Protein AF-A0A1M3LXD7-F1 (afdb_monomer_lite)

Radius of gyration: 23.56 Å; chains: 1; bounding box: 54×61×63 Å

Secondary structure (DSSP, 8-state):
------------S------------------GGG-------SEEEEEEE-TTS-EEEEEE-S-S-HHHHHHHHHHH-TT-EEEEEEEEE-TTS-EEEEEEES--TT--

Sequence (108 aa):
MDAATSIDRRRGDGARRSQMRRRVVQASTVDPRTISLELEPDAYRVYFHDADGASDEWRLTEAASVVECLEWADRHADDRTYVLYVEIPRAGGERLLARLSGTDPNET

Structure (mmCIF, N/CA/C/O backbone):
data_AF-A0A1M3LXD7-F1
#
_entry.id   AF-A0A1M3LXD7-F1
#
loop_
_atom_site.group_PDB
_atom_site.id
_atom_site.type_symbol
_atom_site.label_atom_id
_atom_site.label_alt_id
_atom_site.label_comp_id
_atom_site.label_asym_id
_atom_site.label_entity_id
_atom_site.label_seq_id
_atom_site.pdbx_PDB_ins_code
_atom_site.Cartn_x
_atom_site.Cartn_y
_atom_site.Cartn_z
_atom_site.occupancy
_atom_site.B_iso_or_equiv
_atom_site.auth_seq_id
_atom_site.auth_comp_id
_atom_site.auth_asym_id
_atom_site.auth_atom_id
_atom_site.pdbx_PDB_model_num
ATOM 1 N N . MET A 1 1 ? 43.489 -46.359 -42.164 1.00 38.56 1 MET A N 1
ATOM 2 C CA . MET A 1 1 ? 43.754 -44.980 -42.612 1.00 38.56 1 MET A CA 1
ATOM 3 C C . MET A 1 1 ? 42.409 -44.412 -43.026 1.00 38.56 1 MET A C 1
ATOM 5 O O . MET A 1 1 ? 41.908 -44.839 -44.051 1.00 38.56 1 MET A O 1
ATOM 9 N N . ASP A 1 2 ? 41.673 -43.632 -42.241 1.00 39.00 2 ASP A N 1
ATOM 10 C CA . ASP A 1 2 ? 41.942 -42.968 -40.963 1.00 39.00 2 ASP A CA 1
ATOM 11 C C . ASP A 1 2 ? 40.668 -42.896 -40.098 1.00 39.00 2 ASP A C 1
ATOM 13 O O . ASP A 1 2 ? 39.553 -43.084 -40.582 1.00 39.00 2 ASP A O 1
ATOM 17 N N . ALA A 1 3 ? 40.890 -42.707 -38.796 1.00 38.16 3 ALA A N 1
ATOM 18 C CA . ALA A 1 3 ? 39.962 -42.812 -37.668 1.00 38.16 3 ALA A CA 1
ATOM 19 C C . ALA A 1 3 ? 38.980 -41.614 -37.557 1.00 38.16 3 ALA A C 1
ATOM 21 O O . ALA A 1 3 ? 39.299 -40.505 -37.964 1.00 38.16 3 ALA A O 1
ATOM 22 N N . ALA A 1 4 ? 37.716 -41.840 -37.180 1.00 36.59 4 ALA A N 1
ATOM 23 C CA . ALA A 1 4 ? 37.120 -41.630 -35.844 1.00 36.59 4 ALA A CA 1
ATOM 24 C C . ALA A 1 4 ? 37.066 -40.176 -35.317 1.00 36.59 4 ALA A C 1
ATOM 26 O O . ALA A 1 4 ? 38.104 -39.552 -35.124 1.00 36.59 4 ALA A O 1
ATOM 27 N N . THR A 1 5 ? 35.858 -39.726 -34.927 1.00 37.28 5 THR A N 1
ATOM 28 C CA . THR A 1 5 ? 35.503 -39.126 -33.608 1.00 37.28 5 THR A CA 1
ATOM 29 C C . THR A 1 5 ? 34.421 -38.037 -33.709 1.00 37.28 5 THR A C 1
ATOM 31 O O . THR A 1 5 ? 34.648 -36.965 -34.253 1.00 37.28 5 THR A O 1
ATOM 34 N N . SER A 1 6 ? 33.246 -38.361 -33.149 1.00 37.50 6 SER A N 1
ATOM 35 C CA . SER A 1 6 ? 32.438 -37.597 -32.175 1.00 37.50 6 SER A CA 1
ATOM 36 C C . SER A 1 6 ? 32.514 -36.061 -32.170 1.00 37.50 6 SER A C 1
ATOM 38 O O . SER A 1 6 ? 33.590 -35.491 -32.041 1.00 37.50 6 SER A O 1
ATOM 40 N N . ILE A 1 7 ? 31.350 -35.401 -32.116 1.00 50.94 7 ILE A N 1
ATOM 41 C CA . ILE A 1 7 ? 30.905 -34.665 -30.914 1.00 50.94 7 ILE A CA 1
ATOM 42 C C . ILE A 1 7 ? 29.471 -34.153 -31.140 1.00 50.94 7 ILE A C 1
ATOM 44 O O . ILE A 1 7 ? 29.198 -33.266 -31.946 1.00 50.94 7 ILE A O 1
ATOM 48 N N . ASP A 1 8 ? 28.565 -34.755 -30.374 1.00 48.03 8 ASP A N 1
ATOM 49 C CA . ASP A 1 8 ? 27.266 -34.225 -29.974 1.00 48.03 8 ASP A CA 1
ATOM 50 C C . ASP A 1 8 ? 27.431 -32.854 -29.300 1.00 48.03 8 ASP A C 1
ATOM 52 O O . ASP A 1 8 ? 28.207 -32.706 -28.354 1.00 48.03 8 ASP A O 1
ATOM 56 N N . ARG A 1 9 ? 26.680 -31.849 -29.758 1.00 46.03 9 ARG A N 1
ATOM 57 C CA . ARG A 1 9 ? 26.393 -30.640 -28.975 1.00 46.03 9 ARG A CA 1
ATOM 58 C C . ARG A 1 9 ? 24.926 -30.267 -29.118 1.00 46.03 9 ARG A C 1
ATOM 60 O O . ARG A 1 9 ? 24.569 -29.270 -29.738 1.00 46.03 9 ARG A O 1
ATOM 67 N N . ARG A 1 10 ? 24.065 -31.029 -28.443 1.00 46.78 10 ARG A N 1
ATOM 68 C CA . ARG A 1 10 ? 22.928 -30.412 -27.750 1.00 46.78 10 ARG A CA 1
ATOM 69 C C . ARG A 1 10 ? 23.460 -29.404 -26.727 1.00 46.78 10 ARG A C 1
ATOM 71 O O . ARG A 1 10 ? 24.249 -29.790 -25.870 1.00 46.78 10 ARG A O 1
ATOM 78 N N . ARG A 1 11 ? 22.967 -28.164 -26.773 1.00 42.03 11 ARG A N 1
ATOM 79 C CA . ARG A 1 11 ? 22.537 -27.322 -25.630 1.00 42.03 11 ARG A CA 1
ATOM 80 C C . ARG A 1 11 ? 22.683 -25.843 -25.966 1.00 42.03 11 ARG A C 1
ATOM 82 O O . ARG A 1 11 ? 23.785 -25.339 -26.139 1.00 42.03 11 ARG A O 1
ATOM 89 N N . GLY A 1 12 ? 21.552 -25.156 -25.927 1.00 39.38 12 GLY A N 1
ATOM 90 C CA . GLY A 1 12 ? 21.479 -23.704 -25.822 1.00 39.38 12 GLY A CA 1
ATOM 91 C C . GLY A 1 12 ? 20.072 -23.208 -25.508 1.00 39.38 12 GLY A C 1
ATOM 92 O O . GLY A 1 12 ? 19.783 -22.052 -25.761 1.00 39.38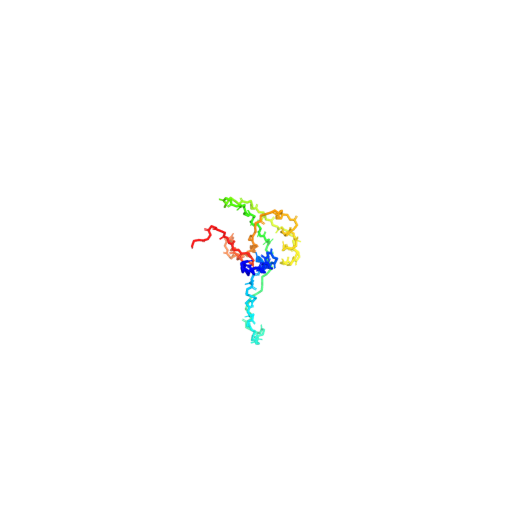 12 GLY A O 1
ATOM 93 N N . ASP A 1 13 ? 19.202 -24.076 -24.990 1.00 49.47 13 ASP A N 1
ATOM 94 C CA . ASP A 1 13 ? 17.850 -23.726 -24.569 1.00 49.47 13 ASP A CA 1
ATOM 95 C C . ASP A 1 13 ? 17.742 -24.158 -23.103 1.00 49.47 13 ASP A C 1
ATOM 97 O O . ASP A 1 13 ? 17.786 -25.351 -22.794 1.00 49.47 13 ASP A O 1
ATOM 101 N N . GLY A 1 14 ? 17.789 -23.198 -22.176 1.00 44.56 14 GLY A N 1
ATOM 102 C CA . GLY A 1 14 ? 17.807 -23.491 -20.738 1.00 44.56 14 GLY A CA 1
ATOM 103 C C . GLY A 1 14 ? 18.894 -22.783 -19.936 1.00 44.56 14 GLY A C 1
ATOM 104 O O . GLY A 1 14 ? 19.658 -23.432 -19.232 1.00 44.56 14 GLY A O 1
ATOM 105 N N . ALA A 1 15 ? 18.966 -21.455 -19.989 1.00 45.06 15 ALA A N 1
ATOM 106 C CA . ALA A 1 15 ? 19.701 -20.687 -18.986 1.00 45.06 15 ALA A CA 1
ATOM 107 C C . ALA A 1 15 ? 19.154 -19.260 -18.918 1.00 45.06 15 ALA A C 1
ATOM 109 O O . ALA A 1 15 ? 19.715 -18.365 -19.535 1.00 45.06 15 ALA A O 1
ATOM 110 N N . ARG A 1 16 ? 18.029 -19.079 -18.208 1.00 48.31 16 ARG A N 1
ATOM 111 C CA . ARG A 1 16 ? 17.611 -17.815 -17.549 1.00 48.31 16 ARG A CA 1
ATOM 112 C C . ARG A 1 16 ? 16.256 -17.880 -16.838 1.00 48.31 16 ARG A C 1
ATOM 114 O O . ARG A 1 16 ? 15.796 -16.869 -16.322 1.00 48.31 16 ARG A O 1
ATOM 121 N N . ARG A 1 17 ? 15.664 -19.068 -16.657 1.00 48.16 17 ARG A N 1
ATOM 122 C CA . ARG A 1 17 ? 14.786 -19.293 -15.499 1.00 48.16 17 ARG A CA 1
ATOM 123 C C . ARG A 1 17 ? 15.659 -19.305 -14.249 1.00 48.16 17 ARG A C 1
ATOM 125 O O . ARG A 1 17 ? 15.991 -20.365 -13.728 1.00 48.16 17 ARG A O 1
ATOM 132 N N . SER A 1 18 ? 16.100 -18.114 -13.838 1.00 53.50 18 SER A N 1
ATOM 133 C CA . SER A 1 18 ? 16.620 -17.875 -12.502 1.00 53.50 18 SER A CA 1
ATOM 134 C C . SER A 1 18 ? 15.613 -18.519 -11.563 1.00 53.50 18 SER A C 1
ATOM 136 O O . SER A 1 18 ? 14.432 -18.166 -11.578 1.00 53.50 18 SER A O 1
ATOM 138 N N . GLN A 1 19 ? 16.038 -19.566 -10.858 1.00 55.19 19 GLN A N 1
ATOM 139 C CA . GLN A 1 19 ? 15.270 -20.129 -9.763 1.00 55.19 19 GLN A CA 1
ATOM 140 C C . GLN A 1 19 ? 15.140 -19.010 -8.735 1.00 55.19 19 GLN A C 1
ATOM 142 O O . GLN A 1 19 ? 15.960 -18.896 -7.827 1.00 55.19 19 GLN A O 1
ATOM 147 N N . MET A 1 20 ? 14.120 -18.168 -8.888 1.00 58.34 20 MET A N 1
ATOM 148 C CA . MET A 1 20 ? 13.606 -17.346 -7.814 1.00 58.34 20 MET A CA 1
ATOM 149 C C . MET A 1 20 ? 13.202 -18.354 -6.750 1.00 58.34 20 MET A C 1
ATOM 151 O O . MET A 1 20 ? 12.176 -19.026 -6.871 1.00 58.34 20 MET A O 1
ATOM 155 N N . ARG A 1 21 ? 14.098 -18.596 -5.786 1.00 65.56 21 ARG A N 1
ATOM 156 C CA . ARG A 1 21 ? 13.819 -19.492 -4.674 1.00 65.56 21 ARG A CA 1
ATOM 157 C C . ARG A 1 21 ? 12.633 -18.878 -3.970 1.00 65.56 21 ARG A C 1
ATOM 159 O O . ARG A 1 21 ? 12.782 -17.886 -3.264 1.00 65.56 21 ARG A O 1
ATOM 166 N N . ARG A 1 22 ? 11.451 -19.433 -4.235 1.00 66.44 22 ARG A N 1
ATOM 167 C CA . ARG A 1 22 ? 10.216 -19.030 -3.583 1.00 66.44 22 ARG A CA 1
ATOM 168 C C . ARG A 1 22 ? 10.478 -19.232 -2.098 1.00 66.44 22 ARG A C 1
ATOM 170 O O . ARG A 1 22 ? 10.606 -20.370 -1.646 1.00 66.44 22 ARG A O 1
ATOM 177 N N . ARG A 1 23 ? 10.706 -18.132 -1.375 1.00 80.25 23 ARG A N 1
ATOM 178 C CA . ARG A 1 23 ? 10.881 -18.185 0.074 1.00 80.25 23 ARG A CA 1
ATOM 179 C C . ARG A 1 23 ? 9.640 -18.872 0.628 1.00 80.25 23 ARG A C 1
ATOM 181 O O . ARG A 1 23 ? 8.521 -18.538 0.239 1.00 80.25 23 ARG A O 1
ATOM 188 N N . VAL A 1 24 ? 9.847 -19.871 1.478 1.00 86.94 24 VAL A N 1
ATOM 189 C CA . VAL A 1 24 ? 8.735 -20.541 2.147 1.00 86.94 24 VAL A CA 1
ATOM 190 C C . VAL A 1 24 ? 8.218 -19.575 3.202 1.00 86.94 24 VAL A C 1
ATOM 192 O O . VAL A 1 24 ? 8.915 -19.302 4.180 1.00 86.94 24 VAL A O 1
ATOM 195 N N . VAL A 1 25 ? 7.019 -19.041 2.981 1.00 90.19 25 VAL A N 1
ATOM 196 C CA . VAL A 1 25 ? 6.309 -18.241 3.982 1.00 90.19 25 VAL A CA 1
ATOM 197 C C . VAL A 1 25 ? 6.068 -19.125 5.204 1.00 90.19 25 VAL A C 1
ATOM 199 O O . VAL A 1 25 ? 5.559 -20.236 5.071 1.00 90.19 25 VAL A O 1
ATOM 202 N N . GLN A 1 26 ? 6.472 -18.647 6.378 1.00 93.69 26 GLN A N 1
ATOM 203 C CA . GLN A 1 26 ? 6.197 -19.312 7.650 1.00 93.69 26 GLN A CA 1
ATOM 204 C C . GLN A 1 26 ? 4.911 -18.736 8.237 1.00 93.69 26 GLN A C 1
ATOM 206 O O . GLN A 1 26 ? 4.718 -17.522 8.208 1.00 93.69 26 GLN A O 1
ATOM 211 N N . ALA A 1 27 ? 4.043 -19.599 8.759 1.00 93.81 27 ALA A N 1
ATOM 212 C CA . ALA A 1 27 ? 2.751 -19.206 9.308 1.00 93.81 27 ALA A CA 1
ATOM 213 C C . ALA A 1 27 ? 2.554 -19.780 10.716 1.00 93.81 27 ALA A C 1
ATOM 215 O O . ALA A 1 27 ? 2.905 -20.931 10.980 1.00 93.81 27 ALA A O 1
ATOM 216 N N . SER A 1 28 ? 1.957 -18.983 11.600 1.00 95.44 28 SER A N 1
ATOM 217 C CA . SER A 1 28 ? 1.503 -19.374 12.936 1.00 95.44 28 SER A CA 1
ATOM 218 C C . SER A 1 28 ? 0.143 -18.735 13.228 1.00 95.44 28 SER A C 1
ATOM 220 O O . SER A 1 28 ? -0.233 -17.734 12.617 1.00 95.44 28 SER A O 1
ATOM 222 N N . THR A 1 29 ? -0.621 -19.323 14.148 1.00 96.19 29 THR A N 1
ATOM 223 C CA . THR A 1 29 ? -1.886 -18.737 14.611 1.00 96.19 29 THR A CA 1
ATOM 224 C C . THR A 1 29 ? -1.624 -17.531 15.510 1.00 96.19 29 THR A C 1
ATOM 226 O O . THR A 1 29 ? -0.683 -17.552 16.304 1.00 96.19 29 THR A O 1
ATOM 229 N N . VAL A 1 30 ? -2.494 -16.524 15.443 1.00 94.44 30 VAL A N 1
ATOM 230 C CA . VAL A 1 30 ? -2.460 -15.322 16.291 1.00 94.44 30 VAL A CA 1
ATOM 231 C C . VAL A 1 30 ? -3.792 -15.160 17.028 1.00 94.44 30 VAL A C 1
ATOM 233 O O . VAL A 1 30 ? -4.835 -15.540 16.494 1.00 94.44 30 VAL A O 1
ATOM 236 N N . ASP A 1 31 ? -3.773 -14.618 18.250 1.00 93.88 31 ASP A N 1
ATOM 237 C CA . ASP A 1 31 ? -5.003 -14.211 18.9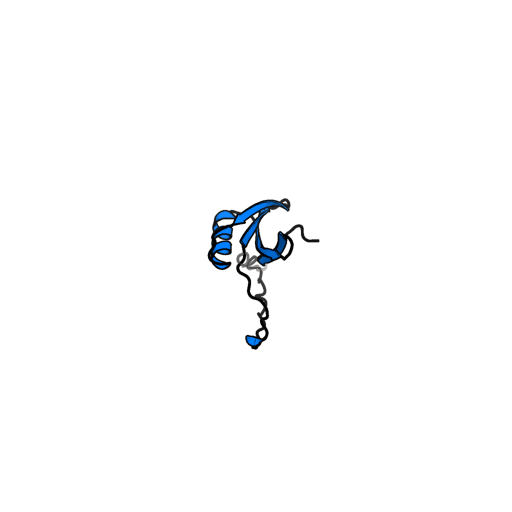44 1.00 93.88 31 ASP A CA 1
ATOM 238 C C . ASP A 1 31 ? -5.397 -12.811 18.449 1.00 93.88 31 ASP A C 1
ATOM 240 O O . ASP A 1 31 ? -4.654 -11.864 18.697 1.00 93.88 31 ASP A O 1
ATOM 244 N N . PRO A 1 32 ? -6.545 -12.627 17.772 1.00 90.25 32 PRO A N 1
ATOM 245 C CA . PRO A 1 32 ? -6.944 -11.313 17.262 1.00 90.25 32 PRO A CA 1
ATOM 246 C C . PRO A 1 32 ? -7.108 -10.259 18.368 1.00 90.25 32 PRO A C 1
ATOM 248 O O . PRO A 1 32 ? -7.051 -9.064 18.093 1.00 90.25 32 PRO A O 1
ATOM 251 N N . ARG A 1 33 ? -7.266 -10.676 19.632 1.00 90.75 33 ARG A N 1
ATOM 252 C CA . ARG A 1 33 ? -7.391 -9.771 20.785 1.00 90.75 33 ARG A CA 1
ATOM 253 C C . ARG A 1 33 ? -6.093 -9.043 21.137 1.00 90.75 33 ARG A C 1
ATOM 255 O O . ARG A 1 33 ? -6.107 -8.196 22.023 1.00 90.75 33 ARG A O 1
ATOM 262 N N . THR A 1 34 ? -4.977 -9.356 20.478 1.00 91.56 34 THR A N 1
ATOM 263 C CA . THR A 1 34 ? -3.704 -8.651 20.686 1.00 91.56 34 THR A CA 1
ATOM 264 C C . THR A 1 34 ? -3.624 -7.313 19.952 1.00 91.56 34 THR A C 1
ATOM 266 O O . THR A 1 34 ? -2.662 -6.577 20.157 1.00 91.56 34 THR A O 1
ATOM 269 N N . ILE A 1 35 ? -4.583 -6.993 19.077 1.00 90.06 35 ILE A N 1
ATOM 270 C CA . ILE A 1 35 ? -4.601 -5.733 18.325 1.00 90.06 35 ILE A CA 1
ATOM 271 C C . ILE A 1 35 ? -5.144 -4.616 19.222 1.00 90.06 35 ILE A C 1
ATOM 273 O O . ILE A 1 35 ? -6.255 -4.706 19.738 1.00 90.06 35 ILE A O 1
ATOM 277 N N . SER A 1 36 ? -4.357 -3.554 19.401 1.00 86.19 36 SER A N 1
ATOM 278 C CA . SER A 1 36 ? -4.730 -2.373 20.194 1.00 86.19 36 SER A CA 1
ATOM 279 C C . SER A 1 36 ? -5.143 -1.165 19.350 1.00 86.19 36 SER A C 1
ATOM 281 O O . SER A 1 36 ? -5.682 -0.204 19.897 1.00 86.19 36 SER A O 1
ATOM 283 N N . LEU A 1 37 ? -4.878 -1.196 18.041 1.00 84.19 37 LEU A N 1
ATOM 284 C CA . LEU A 1 37 ? -5.144 -0.100 17.117 1.00 84.19 37 LEU A CA 1
ATOM 285 C C . LEU A 1 37 ? -5.301 -0.626 15.686 1.00 84.19 37 LEU A C 1
ATOM 287 O O . LEU A 1 37 ? -4.477 -1.411 15.219 1.00 84.19 37 LEU A O 1
ATOM 291 N N . GLU A 1 38 ? -6.321 -0.130 14.996 1.00 85.25 38 GLU A N 1
ATOM 292 C CA . GLU A 1 38 ? -6.542 -0.285 13.560 1.00 85.25 38 GLU A CA 1
ATOM 293 C C . GLU A 1 38 ? -6.642 1.121 12.957 1.00 85.25 38 GLU A C 1
ATOM 295 O O . GLU A 1 38 ? -7.218 2.020 13.576 1.00 85.25 38 GLU A O 1
ATOM 300 N N . LEU A 1 39 ? -6.006 1.336 11.807 1.00 84.19 39 LEU A N 1
ATOM 301 C CA . LEU A 1 39 ? -5.925 2.642 11.160 1.00 84.19 39 LEU A CA 1
ATOM 302 C C . LEU A 1 39 ? -6.352 2.515 9.707 1.00 84.19 39 LEU A C 1
ATOM 304 O O . LEU A 1 39 ? -5.827 1.672 8.981 1.00 84.19 39 LEU A O 1
ATOM 308 N N . GLU A 1 40 ? -7.224 3.423 9.290 1.00 85.38 40 GLU A N 1
ATOM 309 C CA . GLU A 1 40 ? -7.477 3.674 7.879 1.00 85.38 40 GLU A CA 1
ATOM 310 C C . GLU A 1 40 ? -6.351 4.565 7.339 1.00 85.38 40 GLU A C 1
ATOM 312 O O . GLU A 1 40 ? -6.089 5.633 7.908 1.00 85.38 40 GLU A O 1
ATOM 317 N N . PRO A 1 41 ? -5.632 4.138 6.293 1.00 85.88 41 PRO A N 1
ATOM 318 C CA . PRO A 1 41 ? -4.576 4.949 5.721 1.00 85.88 41 PRO A CA 1
ATOM 319 C C . PRO A 1 41 ? -5.154 6.135 4.949 1.00 85.88 41 PRO A C 1
ATOM 321 O O . PRO A 1 41 ? -6.155 6.020 4.249 1.00 85.88 41 PRO A O 1
ATOM 324 N N . ASP A 1 42 ? -4.474 7.277 5.015 1.00 86.38 42 ASP A N 1
ATOM 325 C CA . ASP A 1 42 ? -4.909 8.481 4.299 1.00 86.38 42 ASP A CA 1
ATOM 326 C C . ASP A 1 42 ? -4.658 8.382 2.784 1.00 86.38 42 ASP A C 1
ATOM 328 O O . ASP A 1 42 ? -5.345 9.013 1.979 1.00 86.38 42 ASP A O 1
ATOM 332 N N . ALA A 1 43 ? -3.575 7.696 2.409 1.00 94.88 43 ALA A N 1
ATOM 333 C CA . ALA A 1 43 ? -3.099 7.555 1.040 1.00 94.88 43 ALA A CA 1
ATOM 334 C C . ALA A 1 43 ? -2.024 6.465 0.948 1.00 94.88 43 ALA A C 1
ATOM 336 O O . ALA A 1 43 ? -1.413 6.066 1.944 1.00 94.88 43 ALA A O 1
ATOM 337 N N . TYR A 1 44 ? -1.721 6.066 -0.281 1.00 97.06 44 TYR A N 1
ATOM 338 C CA . TYR A 1 44 ? -0.560 5.250 -0.616 1.00 97.06 44 TYR A CA 1
ATOM 339 C C . TYR A 1 44 ? 0.450 6.069 -1.417 1.00 97.06 44 TYR A C 1
ATOM 341 O O . TYR A 1 44 ? 0.106 7.091 -2.013 1.00 97.06 44 TYR A O 1
ATOM 349 N N . ARG A 1 45 ? 1.707 5.625 -1.450 1.00 97.56 45 ARG A N 1
ATOM 350 C CA . ARG A 1 45 ? 2.731 6.188 -2.335 1.00 97.56 45 ARG A CA 1
ATOM 351 C C . ARG A 1 45 ? 3.362 5.111 -3.190 1.00 97.56 45 ARG A C 1
ATOM 353 O O . ARG A 1 45 ? 3.704 4.054 -2.672 1.00 97.56 45 ARG A O 1
ATOM 360 N N . VAL A 1 46 ? 3.552 5.403 -4.469 1.00 97.94 46 VAL A N 1
ATOM 361 C CA . VAL A 1 46 ? 4.274 4.539 -5.403 1.00 97.94 46 VAL A CA 1
ATOM 362 C C . VAL A 1 46 ? 5.444 5.319 -5.958 1.00 97.94 46 VAL A C 1
ATOM 364 O O . VAL A 1 46 ? 5.250 6.376 -6.557 1.00 97.94 46 VAL A O 1
ATOM 367 N N . TYR A 1 47 ? 6.648 4.811 -5.727 1.00 96.94 47 TYR A N 1
ATOM 368 C CA . TYR A 1 47 ? 7.876 5.390 -6.258 1.00 96.94 47 TYR A CA 1
ATOM 369 C C . TYR A 1 47 ? 8.388 4.463 -7.349 1.00 96.94 47 TYR A C 1
ATOM 371 O O . TYR A 1 47 ? 8.718 3.313 -7.064 1.00 96.94 47 TYR A O 1
ATOM 379 N N . PHE A 1 48 ? 8.393 4.935 -8.593 1.00 96.81 48 PHE A N 1
ATOM 380 C CA . PHE A 1 48 ? 8.950 4.199 -9.724 1.00 96.81 48 PHE A CA 1
ATOM 381 C C . PHE A 1 48 ? 10.425 4.533 -9.862 1.00 96.81 48 PHE A C 1
ATOM 383 O O . PHE A 1 48 ? 10.767 5.708 -9.849 1.00 96.81 48 PHE A O 1
ATOM 390 N N . HIS A 1 49 ? 11.272 3.526 -10.041 1.00 94.94 49 HIS A N 1
ATOM 391 C CA . HIS A 1 49 ? 12.711 3.688 -10.203 1.00 94.94 49 HIS A CA 1
ATOM 392 C C . HIS A 1 49 ? 13.159 3.187 -11.571 1.00 94.94 49 HIS A C 1
ATOM 394 O O . HIS A 1 49 ? 12.849 2.050 -11.958 1.00 94.94 49 HIS A O 1
ATOM 400 N N . ASP A 1 50 ? 13.901 4.027 -12.286 1.00 91.19 50 ASP A N 1
ATOM 401 C CA . ASP A 1 50 ? 14.573 3.627 -13.517 1.00 91.19 50 ASP A CA 1
ATOM 402 C C . ASP A 1 50 ? 15.879 2.857 -13.243 1.00 91.19 50 ASP A C 1
ATOM 404 O O . ASP A 1 50 ? 16.253 2.582 -12.100 1.00 91.19 50 ASP A O 1
ATOM 408 N N . ALA A 1 51 ? 16.560 2.456 -14.319 1.00 86.69 51 ALA A N 1
ATOM 409 C CA . ALA A 1 51 ? 17.800 1.688 -14.236 1.00 86.69 51 ALA A CA 1
ATOM 410 C C . ALA A 1 51 ? 18.990 2.495 -13.685 1.00 86.69 51 ALA A C 1
ATOM 412 O O . ALA A 1 51 ? 19.949 1.892 -13.201 1.00 86.69 51 ALA A O 1
ATOM 413 N N . ASP A 1 52 ? 18.923 3.825 -13.754 1.00 86.25 52 ASP A N 1
ATOM 414 C CA . ASP A 1 52 ? 19.966 4.742 -13.293 1.00 86.25 52 ASP A CA 1
ATOM 415 C C . ASP A 1 52 ? 19.734 5.187 -11.833 1.00 86.25 52 ASP A C 1
ATOM 417 O O . ASP A 1 52 ? 20.575 5.867 -11.243 1.00 86.25 52 ASP A O 1
ATOM 421 N N . GLY A 1 53 ? 18.620 4.756 -11.227 1.00 81.62 53 GLY A N 1
ATOM 422 C CA . GLY A 1 53 ? 18.258 4.998 -9.831 1.00 81.62 53 GLY A CA 1
ATOM 423 C C . GLY A 1 53 ? 17.430 6.264 -9.602 1.00 81.62 53 GLY A C 1
ATOM 424 O O . GLY A 1 53 ? 17.107 6.564 -8.447 1.00 81.62 53 GLY A O 1
ATOM 425 N N . ALA A 1 54 ? 17.059 6.993 -10.662 1.00 88.75 54 ALA A N 1
ATOM 426 C CA . ALA A 1 54 ? 16.162 8.138 -10.546 1.00 88.75 54 ALA A CA 1
ATOM 427 C C .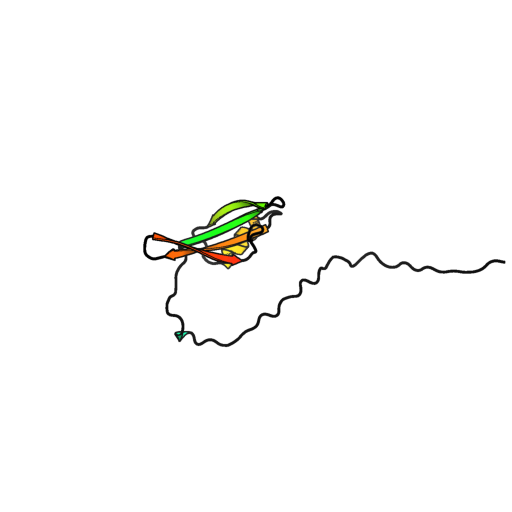 ALA A 1 54 ? 14.734 7.671 -10.235 1.00 88.75 54 ALA A C 1
ATOM 429 O O . ALA A 1 54 ? 14.317 6.588 -10.656 1.00 88.75 54 ALA A O 1
ATOM 430 N N . SER A 1 55 ? 13.992 8.485 -9.476 1.00 92.50 55 SER A N 1
ATOM 431 C CA . SER A 1 55 ? 12.656 8.133 -8.994 1.00 92.50 55 SER A CA 1
ATOM 432 C C . SER A 1 55 ? 11.569 9.119 -9.414 1.00 92.50 55 SER A C 1
ATOM 434 O O . SER A 1 55 ? 11.720 10.325 -9.228 1.00 92.50 55 SER A O 1
ATOM 436 N N . ASP A 1 56 ? 10.437 8.579 -9.870 1.00 94.88 56 ASP A N 1
ATOM 437 C CA . ASP A 1 56 ? 9.177 9.303 -10.058 1.00 94.88 56 ASP A CA 1
ATOM 438 C C . ASP A 1 56 ? 8.189 8.934 -8.943 1.00 94.88 56 ASP A C 1
ATOM 440 O O . ASP A 1 56 ? 7.774 7.778 -8.811 1.00 94.88 56 ASP A O 1
ATOM 444 N N . GLU A 1 57 ? 7.783 9.923 -8.149 1.00 96.50 57 GLU A N 1
ATOM 445 C CA . GLU A 1 57 ? 6.994 9.722 -6.932 1.00 96.50 57 GLU A CA 1
ATOM 446 C C . GLU A 1 57 ? 5.518 10.088 -7.126 1.00 96.50 57 GLU A C 1
ATOM 448 O O . GLU A 1 57 ? 5.179 11.211 -7.502 1.00 96.50 57 GLU A O 1
ATOM 453 N N . TRP A 1 58 ? 4.620 9.157 -6.797 1.00 97.75 58 TRP A N 1
ATOM 454 C CA . TRP A 1 58 ? 3.173 9.336 -6.920 1.00 97.75 58 TRP A CA 1
ATOM 455 C C . TRP A 1 58 ? 2.471 9.097 -5.591 1.00 97.75 58 TRP A C 1
ATOM 457 O O . TRP A 1 58 ? 2.774 8.142 -4.877 1.00 97.75 58 TRP A O 1
ATOM 467 N N . ARG A 1 59 ? 1.485 9.941 -5.277 1.00 97.50 59 ARG A N 1
ATOM 468 C CA . ARG A 1 59 ? 0.579 9.763 -4.138 1.00 97.50 59 ARG A CA 1
ATOM 469 C C . ARG A 1 59 ? -0.783 9.309 -4.650 1.00 97.50 59 ARG A C 1
ATOM 471 O O . ARG A 1 59 ? -1.421 10.032 -5.408 1.00 97.50 59 ARG A O 1
ATOM 478 N N . LEU A 1 60 ? -1.217 8.129 -4.225 1.00 97.56 60 LEU A N 1
ATOM 479 C CA . LEU A 1 60 ? -2.496 7.535 -4.596 1.00 97.56 60 LEU A CA 1
ATOM 480 C C . LEU A 1 60 ? -3.514 7.791 -3.490 1.00 97.56 60 LEU A C 1
ATOM 482 O O . LEU A 1 60 ? -3.324 7.379 -2.345 1.00 97.56 60 LEU A O 1
ATOM 486 N N . THR A 1 61 ? -4.596 8.467 -3.845 1.00 95.38 61 THR A N 1
ATOM 487 C CA . THR A 1 61 ? -5.756 8.696 -2.980 1.00 95.38 61 THR A CA 1
ATOM 488 C C . THR A 1 61 ? -6.938 7.879 -3.484 1.00 95.38 61 THR A C 1
ATOM 490 O O . THR A 1 61 ? -6.981 7.540 -4.662 1.00 95.38 61 THR A O 1
ATOM 493 N N . GLU A 1 62 ? -7.893 7.585 -2.600 1.00 92.31 62 GLU A N 1
ATOM 494 C CA . GLU A 1 62 ? -9.148 6.875 -2.923 1.00 92.31 62 GLU A CA 1
ATOM 495 C C . GLU A 1 62 ? -8.999 5.408 -3.360 1.00 92.31 62 GLU A C 1
ATOM 497 O O . GLU A 1 62 ? -9.993 4.770 -3.695 1.00 92.31 62 GLU A O 1
ATOM 502 N N . ALA A 1 63 ? -7.792 4.839 -3.302 1.00 93.31 63 ALA A N 1
ATOM 503 C CA . ALA A 1 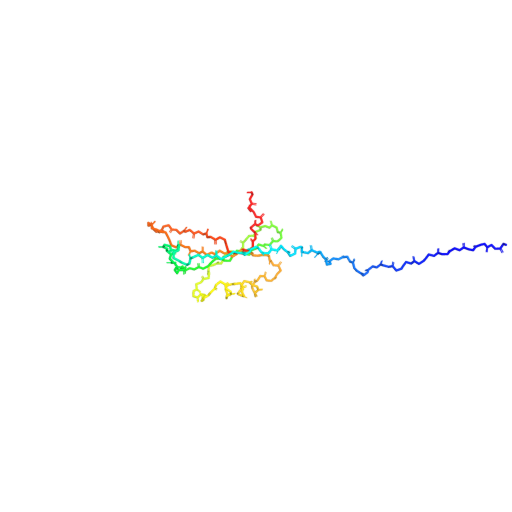63 ? -7.614 3.404 -3.473 1.00 93.31 63 ALA A CA 1
ATOM 504 C C . ALA A 1 63 ? -8.283 2.651 -2.314 1.00 93.31 63 ALA A C 1
ATOM 506 O O . ALA A 1 63 ? -8.017 2.928 -1.143 1.00 93.31 63 ALA A O 1
ATOM 507 N N . ALA A 1 64 ? -9.123 1.676 -2.642 1.00 91.19 64 ALA A N 1
ATOM 508 C CA . ALA A 1 64 ? -9.870 0.881 -1.679 1.00 91.19 64 ALA A CA 1
ATOM 509 C C . ALA A 1 64 ? -9.006 -0.189 -0.995 1.00 91.19 64 ALA A C 1
ATOM 511 O O . ALA A 1 64 ? -9.416 -0.757 0.017 1.00 91.19 64 ALA A O 1
ATOM 512 N N . SER A 1 65 ? -7.836 -0.528 -1.553 1.00 93.81 65 SER A N 1
ATOM 513 C CA . SER A 1 65 ? -6.954 -1.542 -0.971 1.00 93.81 65 SER A CA 1
ATOM 514 C C . SER A 1 65 ? -5.508 -1.473 -1.466 1.00 93.81 65 SER A C 1
ATOM 516 O O . SER A 1 65 ? -5.212 -0.951 -2.539 1.00 93.81 65 SER A O 1
ATOM 518 N N . VAL A 1 66 ? -4.614 -2.138 -0.724 1.00 95.88 66 VAL A N 1
ATOM 519 C CA . VAL A 1 66 ? -3.227 -2.401 -1.150 1.00 95.88 66 VAL A CA 1
ATOM 520 C C . VAL A 1 66 ? -3.176 -3.141 -2.489 1.00 95.88 66 VAL A C 1
ATOM 522 O O . VAL A 1 66 ? -2.295 -2.871 -3.300 1.00 95.88 66 VAL A O 1
ATOM 525 N N . VAL A 1 67 ? -4.109 -4.068 -2.728 1.00 97.44 67 VAL A N 1
ATOM 526 C CA . VAL A 1 67 ? -4.158 -4.853 -3.971 1.00 97.44 67 VAL A CA 1
ATOM 527 C C . VAL A 1 67 ? -4.428 -3.942 -5.164 1.00 97.44 67 VAL A C 1
ATOM 529 O O . VAL A 1 67 ? -3.710 -4.016 -6.154 1.00 97.44 67 VAL A O 1
ATOM 532 N N . GLU A 1 68 ? -5.381 -3.020 -5.037 1.00 97.44 68 GLU A N 1
ATOM 533 C CA . GLU A 1 68 ? -5.674 -2.036 -6.082 1.00 97.44 68 GLU A CA 1
ATOM 534 C C . GLU A 1 68 ? -4.471 -1.122 -6.362 1.00 97.44 68 GLU A C 1
ATOM 536 O O . GLU A 1 68 ? -4.173 -0.823 -7.518 1.00 97.44 68 GLU A O 1
ATOM 541 N N . CYS A 1 69 ? -3.726 -0.717 -5.328 1.00 97.94 69 CYS A N 1
ATOM 542 C CA . CYS A 1 69 ? -2.498 0.056 -5.522 1.00 97.94 69 CYS A CA 1
ATOM 543 C C . CYS A 1 69 ? -1.419 -0.726 -6.276 1.00 97.94 69 CYS A C 1
ATOM 545 O O . CYS A 1 69 ? -0.741 -0.145 -7.120 1.00 97.94 69 CYS A O 1
ATOM 547 N N . LEU A 1 70 ? -1.255 -2.021 -5.988 1.00 98.12 70 LEU A N 1
ATOM 548 C CA . LEU A 1 70 ? -0.316 -2.885 -6.711 1.00 98.12 70 LEU A CA 1
ATOM 549 C C . LEU A 1 70 ? -0.728 -3.027 -8.181 1.00 98.12 70 LEU A C 1
ATOM 551 O O . LEU A 1 70 ? 0.099 -2.836 -9.064 1.00 98.12 70 LEU A O 1
ATOM 555 N N . GLU A 1 71 ? -2.013 -3.253 -8.456 1.00 97.81 71 GLU A N 1
ATOM 556 C CA . GLU A 1 71 ? -2.540 -3.320 -9.826 1.00 97.81 71 GLU A CA 1
ATOM 557 C C . GLU A 1 71 ? -2.412 -1.987 -10.576 1.00 97.81 71 GLU A C 1
ATOM 559 O O . GLU A 1 71 ? -2.186 -1.955 -11.788 1.00 97.81 71 GLU A O 1
ATOM 564 N N . TRP A 1 72 ? -2.579 -0.860 -9.881 1.00 98.00 72 TRP A N 1
ATOM 565 C CA . TRP A 1 72 ? -2.307 0.454 -10.452 1.00 98.00 72 TRP A CA 1
ATOM 566 C C . TRP A 1 72 ? -0.818 0.605 -10.772 1.00 98.00 72 TRP A C 1
ATOM 568 O O . TRP A 1 72 ? -0.491 1.001 -11.889 1.00 98.00 72 TRP A O 1
ATOM 578 N N . ALA A 1 73 ? 0.073 0.247 -9.845 1.00 97.81 73 ALA A N 1
ATOM 579 C CA . ALA A 1 73 ? 1.514 0.353 -10.037 1.00 97.81 73 ALA A CA 1
ATOM 580 C C . ALA A 1 73 ? 1.995 -0.524 -11.200 1.00 97.81 73 ALA A C 1
ATOM 582 O O . ALA A 1 73 ? 2.685 -0.025 -12.082 1.00 97.81 73 ALA A O 1
ATOM 583 N N . ASP A 1 74 ? 1.545 -1.779 -11.277 1.00 96.94 74 ASP A N 1
ATOM 584 C CA . ASP A 1 74 ? 1.891 -2.706 -12.361 1.00 96.94 74 ASP A CA 1
ATOM 585 C C . ASP A 1 74 ? 1.497 -2.165 -13.745 1.00 96.94 74 ASP A C 1
ATOM 587 O O . ASP A 1 74 ? 2.225 -2.350 -14.717 1.00 96.94 74 ASP A O 1
ATOM 591 N N . ARG A 1 75 ? 0.366 -1.454 -13.849 1.00 97.69 75 ARG A N 1
ATOM 592 C CA . ARG A 1 75 ? -0.091 -0.849 -15.113 1.00 97.69 75 ARG A CA 1
ATOM 593 C C . ARG A 1 75 ? 0.689 0.397 -15.534 1.00 97.69 75 ARG A C 1
ATOM 595 O O . ARG A 1 75 ? 0.648 0.729 -16.713 1.00 97.69 75 ARG A O 1
ATOM 602 N N . HIS A 1 76 ? 1.339 1.092 -14.599 1.00 97.38 76 HIS A N 1
ATOM 603 C CA . HIS A 1 76 ? 2.053 2.356 -14.851 1.00 97.38 76 HIS A CA 1
ATOM 604 C C . HIS A 1 76 ? 3.578 2.228 -14.713 1.00 97.38 76 HIS A C 1
ATOM 606 O O . HIS A 1 76 ? 4.309 3.194 -14.940 1.00 97.38 76 HIS A O 1
ATOM 612 N N . ALA A 1 77 ? 4.067 1.048 -14.328 1.00 94.81 77 ALA A N 1
ATOM 613 C CA . ALA A 1 77 ? 5.488 0.785 -14.168 1.00 94.81 77 ALA A CA 1
ATOM 614 C C . ALA A 1 77 ? 6.246 0.869 -15.498 1.00 94.81 77 ALA A C 1
ATOM 616 O O . ALA A 1 77 ? 7.399 1.302 -15.508 1.00 94.81 77 ALA A O 1
ATOM 617 N N . ASP A 1 78 ? 5.599 0.509 -16.610 1.00 90.25 78 ASP A N 1
ATOM 618 C CA . ASP A 1 78 ? 6.268 0.247 -17.885 1.00 90.25 78 ASP A CA 1
ATOM 619 C C . ASP A 1 78 ? 7.433 -0.744 -17.664 1.00 90.25 78 ASP A C 1
ATOM 621 O O . ASP A 1 78 ? 7.203 -1.855 -17.186 1.00 90.25 78 ASP A O 1
ATOM 625 N N . ASP A 1 79 ? 8.677 -0.341 -17.940 1.00 90.31 79 ASP A N 1
ATOM 626 C CA . ASP A 1 79 ? 9.892 -1.144 -17.715 1.00 90.31 79 ASP A CA 1
ATOM 627 C C . ASP A 1 79 ? 10.614 -0.822 -16.385 1.00 90.31 79 ASP A C 1
ATOM 629 O O . ASP A 1 79 ? 11.733 -1.283 -16.143 1.00 90.31 79 ASP A O 1
ATOM 633 N N . ARG A 1 80 ? 10.005 -0.010 -15.513 1.00 94.06 80 ARG A N 1
ATOM 634 C CA . ARG A 1 80 ? 10.592 0.431 -14.237 1.00 94.06 80 ARG A CA 1
ATOM 635 C C . ARG A 1 80 ? 10.251 -0.525 -13.103 1.00 94.06 80 ARG A C 1
ATOM 637 O O . ARG A 1 80 ? 9.243 -1.228 -13.124 1.00 94.06 80 ARG A O 1
ATOM 644 N N . THR A 1 81 ? 11.077 -0.515 -12.061 1.00 94.69 81 THR A N 1
ATOM 645 C CA . THR A 1 81 ? 10.698 -1.139 -10.783 1.00 94.69 81 THR A CA 1
ATOM 646 C C . THR A 1 81 ? 9.931 -0.136 -9.932 1.00 94.69 81 THR A C 1
ATOM 648 O O . THR A 1 81 ? 9.967 1.061 -10.209 1.00 94.69 81 THR A O 1
ATOM 651 N N . TYR A 1 82 ? 9.222 -0.593 -8.901 1.00 96.75 82 TYR A N 1
ATOM 652 C CA . TYR A 1 82 ? 8.563 0.322 -7.976 1.00 96.75 82 TYR A CA 1
ATOM 653 C C . TYR A 1 82 ? 8.599 -0.157 -6.529 1.00 96.75 82 TYR A C 1
ATOM 655 O O . TYR A 1 82 ? 8.710 -1.354 -6.241 1.00 96.75 82 TYR A O 1
ATOM 663 N N . VAL A 1 83 ? 8.452 0.803 -5.619 1.00 97.12 83 VAL A N 1
ATOM 664 C CA . VAL A 1 83 ? 8.235 0.575 -4.191 1.00 97.12 83 VAL A CA 1
ATOM 665 C C . VAL A 1 83 ? 6.886 1.161 -3.801 1.00 97.12 83 VAL A C 1
ATOM 667 O O . VAL A 1 83 ? 6.575 2.306 -4.130 1.00 97.12 83 VAL A O 1
ATOM 670 N N . LEU A 1 84 ? 6.075 0.361 -3.108 1.00 97.94 84 LEU A N 1
ATOM 671 C CA . LEU A 1 84 ? 4.774 0.777 -2.592 1.00 97.94 84 LEU A CA 1
ATOM 672 C C . LEU A 1 84 ? 4.885 1.049 -1.096 1.00 97.94 84 LEU A C 1
ATOM 674 O O . LEU A 1 84 ? 5.357 0.201 -0.332 1.00 97.94 84 LEU A O 1
ATOM 678 N N . TYR A 1 85 ? 4.361 2.191 -0.677 1.00 97.06 85 TYR A N 1
ATOM 679 C CA . TYR A 1 85 ? 4.257 2.597 0.713 1.00 97.06 85 TYR A CA 1
ATOM 680 C C . TYR A 1 85 ? 2.824 2.979 1.083 1.00 97.06 85 TYR A C 1
ATOM 682 O O . TYR A 1 85 ? 2.012 3.325 0.224 1.00 97.06 85 TYR A O 1
ATOM 690 N N . VAL A 1 86 ? 2.538 2.985 2.382 1.00 96.38 86 VAL A N 1
ATOM 691 C CA . VAL A 1 86 ? 1.313 3.539 2.965 1.00 96.38 86 VAL A CA 1
ATOM 692 C C . VAL A 1 86 ? 1.630 4.747 3.841 1.00 96.38 86 VAL A C 1
ATOM 694 O O . VAL A 1 86 ? 2.572 4.708 4.637 1.00 96.38 86 VAL A O 1
ATOM 697 N N . GLU A 1 87 ? 0.853 5.821 3.687 1.00 94.94 87 GLU A N 1
ATOM 698 C CA . GLU A 1 87 ? 0.892 6.988 4.568 1.00 94.94 87 GLU A CA 1
ATOM 699 C C . GLU A 1 87 ? 0.001 6.737 5.789 1.00 94.94 87 GLU A C 1
ATOM 701 O O . GLU A 1 87 ? -1.220 6.622 5.673 1.00 94.94 87 GLU A O 1
ATOM 706 N N . ILE A 1 88 ? 0.616 6.678 6.969 1.00 90.69 88 ILE A N 1
ATOM 707 C CA . ILE A 1 88 ? -0.069 6.435 8.239 1.00 90.69 88 ILE A CA 1
ATOM 708 C C . ILE A 1 88 ?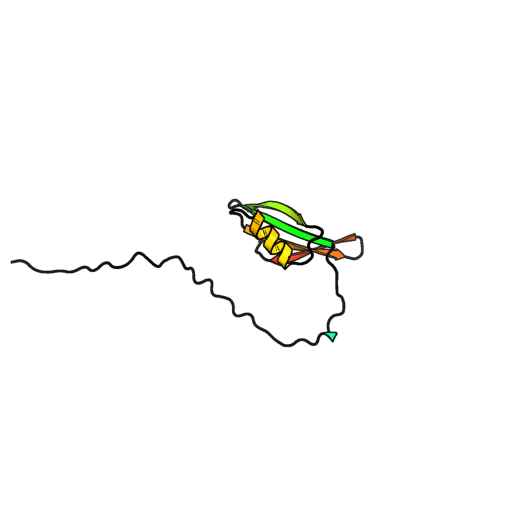 -0.114 7.749 9.032 1.00 90.69 88 ILE A C 1
ATOM 710 O O . ILE A 1 88 ? 0.946 8.347 9.273 1.00 90.69 88 ILE A O 1
ATOM 714 N N . PRO A 1 89 ? -1.301 8.213 9.462 1.00 85.81 89 PRO A N 1
ATOM 715 C CA . PRO A 1 89 ? -1.404 9.414 10.277 1.00 85.81 89 PRO A CA 1
ATOM 716 C C . PRO A 1 89 ? -0.768 9.191 11.656 1.00 85.81 89 PRO A C 1
ATOM 718 O O . PRO A 1 89 ? -0.956 8.151 12.290 1.00 85.81 89 PRO A O 1
ATOM 721 N N . ARG A 1 90 ? -0.030 10.190 12.150 1.00 83.81 90 ARG A N 1
ATOM 722 C CA . ARG A 1 90 ? 0.517 10.214 13.511 1.00 83.81 90 ARG A CA 1
ATOM 723 C C . ARG A 1 90 ? -0.017 11.428 14.269 1.00 83.81 90 ARG A C 1
ATOM 725 O O . ARG A 1 90 ? -0.278 12.487 13.696 1.00 83.81 90 ARG A O 1
ATOM 732 N N . ALA A 1 91 ? -0.169 11.282 15.585 1.00 80.44 91 ALA A N 1
ATOM 733 C CA . ALA A 1 91 ? -0.507 12.404 16.456 1.00 80.44 91 ALA A CA 1
ATOM 734 C C . ALA A 1 91 ? 0.489 13.564 16.258 1.00 80.44 91 ALA A C 1
ATOM 736 O O . ALA A 1 91 ? 1.690 13.336 16.140 1.00 80.44 91 ALA A O 1
ATOM 737 N N . GLY A 1 92 ? -0.018 14.799 16.221 1.00 82.00 92 GLY A N 1
ATOM 738 C CA . GLY A 1 92 ? 0.797 15.997 15.981 1.00 82.00 92 GLY A CA 1
ATOM 739 C C . GLY A 1 92 ? 0.944 16.404 14.509 1.00 82.00 92 GLY A C 1
ATOM 740 O O . GLY A 1 92 ? 1.668 17.351 14.228 1.00 82.00 92 GLY A O 1
ATOM 741 N N . GLY A 1 93 ? 0.253 15.736 13.577 1.00 78.19 93 GLY A N 1
ATOM 742 C CA . GLY A 1 93 ? 0.246 16.101 12.151 1.00 78.19 93 GLY A CA 1
ATOM 743 C C . GLY A 1 93 ? 1.424 15.542 11.347 1.00 78.19 93 GLY A C 1
ATOM 744 O O . GLY A 1 93 ? 1.496 15.752 10.138 1.00 78.19 93 GLY A O 1
ATOM 745 N N . GLU A 1 94 ? 2.324 14.800 11.996 1.00 83.50 94 GLU A N 1
ATOM 746 C CA . GLU A 1 94 ? 3.353 14.011 11.322 1.00 83.50 94 GLU A CA 1
ATOM 747 C C . GLU A 1 94 ? 2.721 12.854 10.528 1.00 83.50 94 GLU A C 1
ATOM 749 O O . GLU A 1 94 ? 1.696 12.289 10.919 1.00 83.50 94 GLU A O 1
ATOM 754 N N . ARG A 1 95 ? 3.358 12.468 9.418 1.00 83.94 95 ARG A N 1
ATOM 755 C CA . ARG A 1 95 ? 2.960 11.313 8.600 1.00 83.94 95 ARG A CA 1
ATOM 756 C C . ARG A 1 95 ? 4.083 10.289 8.637 1.00 83.94 95 ARG A C 1
ATOM 758 O O . ARG A 1 95 ? 5.233 10.628 8.363 1.00 83.94 95 ARG A O 1
ATOM 765 N N . LEU A 1 96 ? 3.752 9.052 8.985 1.00 89.31 96 LEU A N 1
ATOM 766 C CA . LEU A 1 96 ? 4.676 7.929 8.886 1.00 89.31 96 LEU A CA 1
ATOM 767 C C . LEU A 1 96 ? 4.515 7.271 7.518 1.00 89.31 96 LEU A C 1
ATOM 769 O O . LEU A 1 96 ? 3.409 7.206 6.983 1.00 89.31 96 LEU A O 1
ATOM 773 N N . LEU A 1 97 ? 5.617 6.768 6.970 1.00 92.19 97 LEU A N 1
ATOM 774 C CA . LEU A 1 97 ? 5.621 6.034 5.714 1.00 92.19 97 LEU A CA 1
ATOM 775 C C . LEU A 1 97 ? 6.085 4.604 5.988 1.00 92.19 97 LEU A C 1
ATOM 777 O O . LEU A 1 97 ? 7.213 4.392 6.428 1.00 92.19 97 LEU A O 1
ATOM 781 N N . ALA A 1 98 ? 5.210 3.627 5.756 1.00 93.25 98 ALA A N 1
ATOM 782 C CA . ALA A 1 98 ? 5.545 2.214 5.910 1.00 93.25 98 ALA A CA 1
ATOM 783 C C . ALA A 1 98 ? 5.622 1.542 4.538 1.00 93.25 98 ALA A C 1
ATOM 785 O O . ALA A 1 98 ? 4.698 1.657 3.735 1.00 93.25 98 ALA A O 1
ATOM 786 N N . ARG A 1 99 ? 6.724 0.836 4.264 1.00 95.38 99 ARG A N 1
ATOM 787 C CA . ARG A 1 99 ? 6.897 0.075 3.020 1.00 95.38 99 ARG A CA 1
ATOM 788 C C . ARG A 1 99 ? 6.021 -1.175 3.037 1.00 95.38 99 ARG A C 1
ATOM 790 O O . ARG A 1 99 ? 6.098 -1.967 3.973 1.00 95.38 99 ARG A O 1
ATOM 797 N N . LEU A 1 100 ? 5.240 -1.361 1.979 1.00 95.69 100 LEU A N 1
ATOM 798 C CA . LEU A 1 100 ? 4.357 -2.510 1.778 1.00 95.69 100 LEU A CA 1
ATOM 799 C C . LEU A 1 100 ? 4.919 -3.518 0.772 1.00 95.69 100 LEU A C 1
ATOM 801 O O . LEU A 1 100 ? 4.744 -4.721 0.952 1.00 95.69 100 LEU A O 1
ATOM 805 N N . SER A 1 101 ? 5.578 -3.042 -0.288 1.00 95.94 101 SER A N 1
ATOM 806 C CA . SER A 1 101 ? 6.121 -3.892 -1.355 1.00 95.94 101 SER A CA 1
ATOM 807 C C . SER A 1 101 ? 7.320 -3.241 -2.039 1.00 95.94 101 SER A C 1
ATOM 809 O O . SER A 1 101 ? 7.462 -2.021 -2.008 1.00 95.94 101 SER A O 1
ATOM 811 N N . GLY A 1 102 ? 8.149 -4.060 -2.687 1.00 92.12 102 GLY A N 1
ATOM 812 C CA . GLY A 1 102 ? 9.337 -3.629 -3.419 1.00 92.12 102 GLY A CA 1
ATOM 813 C C . GLY A 1 102 ? 10.580 -3.468 -2.543 1.00 92.12 102 GLY A C 1
ATOM 814 O O . GLY A 1 102 ? 10.595 -3.764 -1.346 1.00 92.12 102 GLY A O 1
ATOM 815 N N . THR A 1 103 ? 11.664 -3.030 -3.166 1.00 86.50 103 THR A N 1
ATOM 816 C CA . THR A 1 103 ? 12.918 -2.664 -2.504 1.00 86.50 103 THR A CA 1
ATOM 817 C C . THR A 1 103 ? 13.378 -1.372 -3.142 1.00 86.50 103 THR A C 1
ATOM 819 O O . THR A 1 103 ? 13.396 -1.287 -4.367 1.00 86.50 103 THR A O 1
ATOM 822 N N . ASP A 1 104 ? 13.685 -0.378 -2.316 1.00 79.81 104 ASP A N 1
ATOM 823 C CA . ASP A 1 104 ? 14.196 0.891 -2.818 1.00 79.81 104 ASP A CA 1
ATOM 824 C C . ASP A 1 104 ? 15.653 0.659 -3.234 1.00 79.81 104 ASP A C 1
ATOM 826 O O . ASP A 1 104 ? 16.454 0.250 -2.388 1.00 79.81 104 ASP A O 1
ATOM 830 N N . PRO A 1 105 ? 16.002 0.840 -4.520 1.00 79.50 105 PRO A N 1
ATOM 831 C CA . PRO A 1 105 ? 17.363 0.621 -4.999 1.00 79.50 105 PRO A CA 1
ATOM 832 C C .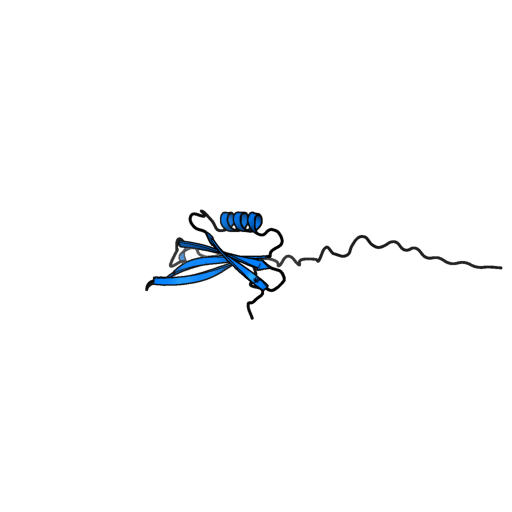 PRO A 1 105 ? 18.383 1.571 -4.356 1.00 79.50 105 PRO A C 1
ATOM 834 O O . PRO A 1 105 ? 19.578 1.292 -4.415 1.00 79.50 105 PRO A O 1
ATOM 837 N N . ASN A 1 106 ? 17.923 2.656 -3.728 1.00 77.56 106 ASN A N 1
ATOM 838 C CA . ASN A 1 106 ? 18.754 3.633 -3.037 1.00 77.56 106 ASN A CA 1
ATOM 839 C C . ASN A 1 106 ? 18.833 3.393 -1.514 1.00 77.56 106 ASN A C 1
ATOM 841 O O . ASN A 1 106 ? 19.549 4.116 -0.818 1.00 77.56 106 ASN A O 1
ATOM 845 N N . GLU A 1 107 ? 18.128 2.392 -0.972 1.00 76.12 107 GLU A N 1
ATOM 846 C CA . GLU A 1 107 ? 18.233 2.023 0.446 1.00 76.12 107 GLU A CA 1
ATOM 847 C C . GLU A 1 107 ? 19.625 1.424 0.717 1.00 76.12 107 GLU A C 1
ATOM 849 O O . GLU A 1 107 ? 20.012 0.423 0.112 1.00 76.12 107 GLU A O 1
ATOM 854 N N . THR A 1 108 ? 20.398 2.079 1.590 1.00 55.00 108 THR A N 1
ATOM 855 C CA . THR A 1 108 ? 21.782 1.700 1.940 1.00 55.00 108 THR A CA 1
ATOM 856 C C . THR A 1 108 ? 21.838 0.837 3.194 1.00 55.00 108 THR A C 1
ATOM 858 O O . THR A 1 108 ? 21.092 1.144 4.152 1.00 55.00 108 THR A O 1
#

Foldseek 3Di:
DDDDDDDDDDDDPDPDPPCPVPPPDDDDDDDPVVDPDDFDFQWKKKWWADPVQDTDIDTGGPDPDPVSVVVVCVVVNVVTFIWMWTWTADPPRDTDIGTDDDDRPPDD

pLDDT: mean 82.1, std 19.21, range [36.59, 98.12]